Protein AF-N2BCX7-F1 (afdb_monomer_lite)

pLDDT: mean 78.73, std 21.38, range [33.09, 98.0]

Secondary structure (DSSP, 8-state):
-PPPP----SSPPP---HHHHHHHHHHHHHHHHHHHHHTTSS-HHHHHHHHHHHHHHHHHHHHHHHTTS-------------

Structure (mmCIF, N/CA/C/O backbone):
data_AF-N2BCX7-F1
#
_entry.id   AF-N2BCX7-F1
#
loop_
_atom_site.group_PDB
_atom_site.id
_atom_site.type_symbol
_atom_site.label_atom_id
_atom_site.label_alt_id
_atom_site.label_comp_id
_atom_site.label_asym_id
_atom_site.label_entity_id
_atom_site.label_seq_id
_atom_site.pdbx_PDB_ins_code
_atom_site.Cartn_x
_atom_site.Cartn_y
_atom_site.Cartn_z
_atom_site.occupancy
_atom_site.B_iso_or_equiv
_atom_site.auth_seq_id
_atom_site.auth_comp_id
_atom_site.auth_asym_id
_atom_site.auth_atom_id
_atom_site.pdbx_PDB_model_num
ATOM 1 N N . MET A 1 1 ? -22.768 40.182 11.128 1.00 61.78 1 MET A N 1
ATOM 2 C CA . MET A 1 1 ? -23.016 38.888 10.450 1.00 61.78 1 MET A CA 1
ATOM 3 C C . MET A 1 1 ? -23.189 37.814 11.513 1.00 61.78 1 MET A C 1
ATOM 5 O O . MET A 1 1 ? -22.371 37.781 12.419 1.00 61.78 1 MET A O 1
ATOM 9 N N . LYS A 1 2 ? -24.238 36.982 11.448 1.00 72.44 2 LYS A N 1
ATOM 10 C CA . LYS A 1 2 ? -24.369 35.800 12.320 1.00 72.44 2 LYS A CA 1
ATOM 11 C C . LYS A 1 2 ? -23.742 34.599 11.606 1.00 72.44 2 LYS A C 1
ATOM 13 O O . LYS A 1 2 ? -24.177 34.276 10.501 1.00 72.44 2 LYS A O 1
ATOM 18 N N . CYS A 1 3 ? -22.729 33.980 12.207 1.00 75.88 3 CYS A N 1
ATOM 19 C CA . CYS A 1 3 ? -22.162 32.727 11.711 1.00 75.88 3 CYS A CA 1
ATOM 20 C C . CYS A 1 3 ? -23.196 31.609 11.867 1.00 75.88 3 CYS A C 1
ATOM 22 O O . CYS A 1 3 ? -23.845 31.504 12.906 1.00 75.88 3 CYS A O 1
ATOM 24 N N . ARG A 1 4 ? -23.379 30.803 10.818 1.00 81.75 4 ARG A N 1
ATOM 25 C CA . ARG A 1 4 ? -24.178 29.578 10.896 1.00 81.75 4 ARG A CA 1
ATOM 26 C C . ARG A 1 4 ? -23.264 28.469 11.400 1.00 81.75 4 ARG A C 1
ATOM 28 O O . ARG A 1 4 ? -22.231 28.221 10.785 1.00 81.75 4 ARG A O 1
ATOM 35 N N . GLU A 1 5 ? -23.638 27.835 12.501 1.00 84.19 5 GLU A N 1
ATOM 36 C CA . GLU A 1 5 ? -22.977 26.621 12.974 1.00 84.19 5 GLU A CA 1
ATOM 37 C C . GLU A 1 5 ? -23.615 25.410 12.299 1.00 84.19 5 GLU A C 1
ATOM 39 O O . GLU A 1 5 ? -24.840 25.285 12.241 1.00 84.19 5 GLU A O 1
ATOM 44 N N . PHE A 1 6 ? -22.774 24.532 11.763 1.00 83.75 6 PHE A N 1
ATOM 45 C CA . PHE A 1 6 ? -23.200 23.258 11.207 1.00 83.75 6 PHE A CA 1
ATOM 46 C C . PHE A 1 6 ? -22.812 22.166 12.194 1.00 83.75 6 PHE A C 1
ATOM 48 O O . PHE A 1 6 ? -21.630 21.934 12.443 1.00 83.75 6 PHE A O 1
ATOM 55 N N . ILE A 1 7 ? -23.823 21.518 12.768 1.00 82.31 7 ILE A N 1
ATOM 56 C CA . ILE A 1 7 ? -23.653 20.404 13.695 1.00 82.31 7 ILE A CA 1
ATOM 57 C C . ILE A 1 7 ? -23.856 19.120 12.897 1.00 82.31 7 ILE A C 1
ATOM 59 O O . ILE A 1 7 ? -24.896 18.926 12.266 1.00 82.31 7 ILE A O 1
ATOM 63 N N . TYR A 1 8 ? -22.853 18.249 12.907 1.00 84.62 8 TYR A N 1
ATOM 64 C CA . TYR A 1 8 ? -22.965 16.923 12.316 1.00 84.62 8 TYR A CA 1
ATOM 65 C C . TYR A 1 8 ? -23.869 16.051 13.203 1.00 84.62 8 TYR A C 1
ATOM 67 O O . TYR A 1 8 ? -23.541 15.792 14.357 1.00 84.62 8 TYR A O 1
ATOM 75 N N . VAL A 1 9 ? -25.019 15.636 12.664 1.00 89.12 9 VAL A N 1
ATOM 76 C CA . VAL A 1 9 ? -26.045 14.820 13.351 1.00 89.12 9 VAL A CA 1
ATOM 77 C C . VAL A 1 9 ? -26.026 13.342 12.932 1.00 89.12 9 VAL A C 1
ATOM 79 O O . VAL A 1 9 ? -26.956 12.606 13.242 1.00 89.12 9 VAL A O 1
ATOM 82 N N . GLY A 1 10 ? -25.008 12.915 12.178 1.00 87.12 10 GLY A N 1
ATOM 83 C CA . GLY A 1 10 ? -24.868 11.529 11.723 1.00 87.12 10 GLY A CA 1
ATOM 84 C C . GLY A 1 10 ? -24.193 10.615 12.749 1.00 87.12 10 GLY A C 1
ATOM 85 O O . GLY A 1 10 ? -23.793 11.049 13.830 1.00 87.12 10 GLY A O 1
ATOM 86 N N . GLU A 1 11 ? -24.024 9.346 12.371 1.00 88.06 11 GLU A N 1
ATOM 87 C CA . GLU A 1 11 ? -23.270 8.347 13.143 1.00 88.06 11 GLU A CA 1
ATOM 88 C C . GLU A 1 11 ? -21.861 8.851 13.487 1.00 88.06 11 GLU A C 1
ATOM 90 O O . GLU A 1 11 ? -21.240 9.511 12.643 1.00 88.06 11 GLU A O 1
ATOM 95 N N . PRO A 1 12 ? -21.323 8.548 14.685 1.00 82.56 12 PRO A N 1
ATOM 96 C CA . PRO A 1 12 ? -20.007 9.016 15.094 1.00 82.56 12 PRO A CA 1
ATOM 97 C C . PRO A 1 12 ? -18.956 8.658 14.046 1.00 82.56 12 PRO A C 1
ATOM 99 O O . PRO A 1 12 ? -18.939 7.550 13.509 1.00 82.56 12 PRO A O 1
ATOM 102 N N . VAL A 1 13 ? -18.065 9.612 13.768 1.00 81.31 13 VAL A N 1
ATOM 103 C CA . VAL A 1 13 ? -16.976 9.409 12.808 1.00 81.31 13 VAL A CA 1
ATOM 104 C C . VAL A 1 13 ? -16.204 8.146 13.204 1.00 81.31 13 VAL A C 1
ATOM 106 O O . VAL A 1 13 ? -15.795 8.041 14.369 1.00 81.31 13 VAL A O 1
ATOM 109 N N . PRO A 1 14 ? -15.994 7.195 12.272 1.00 81.56 14 PRO A N 1
ATOM 110 C CA . PRO A 1 14 ? -15.241 5.987 12.559 1.00 81.56 14 PRO A CA 1
ATOM 111 C C . PRO A 1 14 ? -13.881 6.346 13.151 1.00 81.56 14 PRO A C 1
ATOM 113 O O . PRO A 1 14 ? -13.125 7.145 12.590 1.00 81.56 14 PRO A O 1
ATOM 116 N N . LYS A 1 15 ? -13.571 5.772 14.313 1.00 86.19 15 LYS A N 1
ATOM 117 C CA . LYS A 1 15 ? -12.264 5.956 14.937 1.00 86.19 15 LYS A CA 1
ATOM 118 C C . LYS A 1 15 ? -11.260 5.098 14.184 1.00 86.19 15 LYS A C 1
ATOM 120 O O . LYS A 1 15 ? -11.256 3.886 14.347 1.00 86.19 15 LYS A O 1
ATOM 125 N N . ILE A 1 16 ? -10.415 5.739 13.387 1.00 86.31 16 ILE A N 1
ATOM 126 C CA . ILE A 1 16 ? -9.305 5.070 12.712 1.00 86.31 16 ILE A CA 1
ATOM 127 C C . ILE A 1 16 ? -8.169 4.921 13.722 1.00 86.31 16 ILE A C 1
ATOM 129 O O . ILE A 1 16 ? -7.680 5.905 14.285 1.00 86.31 16 ILE A O 1
ATOM 133 N N . THR A 1 17 ? -7.750 3.688 13.972 1.00 89.56 17 THR A N 1
ATOM 134 C CA . THR A 1 17 ? -6.586 3.403 14.806 1.00 89.56 17 THR A CA 1
ATOM 135 C C . THR A 1 17 ? -5.305 3.865 14.114 1.00 89.56 17 THR A C 1
ATOM 137 O O . THR A 1 17 ? -5.208 3.959 12.888 1.00 89.56 17 THR A O 1
ATOM 140 N N . LYS A 1 18 ? -4.251 4.112 14.898 1.00 86.69 18 LYS A N 1
ATOM 141 C CA . LYS A 1 18 ? -2.934 4.455 14.342 1.00 86.69 18 LYS A CA 1
ATOM 142 C C . LYS A 1 18 ? -2.414 3.365 13.395 1.00 86.69 18 LYS A C 1
ATOM 144 O O . LYS A 1 18 ? -1.759 3.683 12.403 1.00 86.69 18 LYS A O 1
ATOM 149 N N . GLN A 1 19 ? -2.707 2.100 13.692 1.00 86.88 19 GLN A N 1
ATOM 150 C CA . GLN A 1 19 ? -2.309 0.965 12.866 1.00 86.88 19 GLN A CA 1
ATOM 151 C C . GLN A 1 19 ? -3.021 0.986 11.511 1.00 86.88 19 GLN A C 1
ATOM 153 O O . GLN A 1 19 ? -2.346 0.945 10.483 1.00 86.88 19 GLN A O 1
ATOM 158 N N . GLU A 1 20 ? -4.348 1.135 11.501 1.00 88.00 20 GLU A N 1
ATOM 159 C CA . GLU A 1 20 ? -5.142 1.244 10.269 1.00 88.00 20 GLU A CA 1
ATOM 160 C C . GLU A 1 20 ? -4.697 2.437 9.424 1.00 88.00 20 GLU A C 1
ATOM 162 O O . GLU A 1 20 ? -4.495 2.302 8.220 1.00 88.00 20 GLU A O 1
ATOM 167 N N . TYR A 1 21 ? -4.450 3.587 10.058 1.00 90.12 21 TYR A N 1
ATOM 168 C CA . TYR A 1 21 ? -3.916 4.757 9.367 1.00 90.12 21 TYR A CA 1
ATOM 169 C C . TYR A 1 21 ? -2.552 4.471 8.726 1.00 90.12 21 TYR A C 1
ATOM 171 O O . TYR A 1 21 ? -2.312 4.840 7.579 1.00 90.12 21 TYR A O 1
ATOM 179 N N . THR A 1 22 ? -1.649 3.801 9.447 1.00 89.62 22 THR A N 1
ATOM 180 C CA . THR A 1 22 ? -0.300 3.504 8.942 1.00 89.62 22 THR A CA 1
ATOM 181 C C . THR A 1 22 ? -0.351 2.503 7.786 1.00 89.62 22 THR A C 1
ATOM 183 O O . THR A 1 22 ? 0.359 2.683 6.798 1.00 89.62 22 THR A O 1
ATOM 186 N N . ALA A 1 23 ? -1.210 1.484 7.875 1.00 90.12 23 ALA A N 1
ATOM 187 C CA . ALA A 1 23 ? -1.434 0.52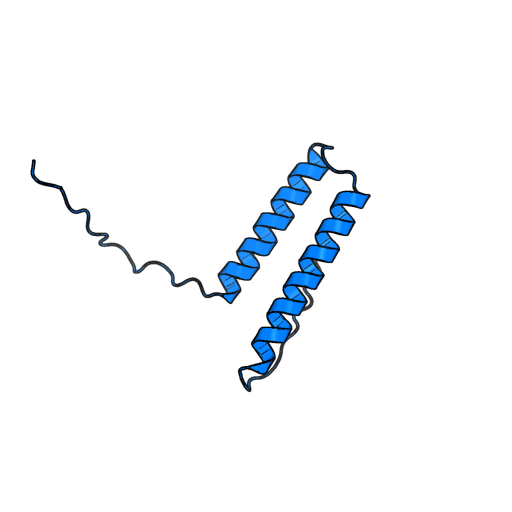2 6.799 1.00 90.12 23 ALA A CA 1
ATOM 188 C C . ALA A 1 23 ? -2.029 1.199 5.553 1.00 90.12 23 ALA A C 1
ATOM 190 O O . ALA A 1 23 ? -1.516 1.028 4.447 1.00 90.12 23 ALA A O 1
ATOM 191 N N . PHE A 1 24 ? -3.051 2.040 5.739 1.00 92.38 24 PHE A N 1
ATOM 192 C CA . PHE A 1 24 ? -3.639 2.837 4.663 1.00 92.38 24 PHE A CA 1
ATOM 193 C C . PHE A 1 24 ? -2.597 3.738 3.993 1.00 92.38 24 PHE A C 1
ATOM 195 O O . PHE A 1 24 ? -2.493 3.768 2.767 1.00 92.38 24 PHE A O 1
ATOM 202 N N . TYR A 1 25 ? -1.793 4.442 4.789 1.00 92.19 25 TYR A N 1
ATOM 203 C CA . TYR A 1 25 ? -0.768 5.341 4.277 1.00 92.19 25 TYR A CA 1
ATOM 204 C C . TYR A 1 25 ? 0.292 4.593 3.458 1.00 92.19 25 TYR A C 1
ATOM 206 O O . TYR A 1 25 ? 0.649 5.045 2.370 1.00 92.19 25 TYR A O 1
ATOM 214 N N . LEU A 1 26 ? 0.740 3.420 3.923 1.00 92.69 26 LEU A N 1
ATOM 215 C CA . LEU A 1 26 ? 1.662 2.572 3.166 1.00 92.69 26 LEU A CA 1
ATOM 216 C C . LEU A 1 26 ? 1.058 2.161 1.815 1.00 92.69 26 LEU A C 1
ATOM 218 O O . LEU A 1 26 ? 1.716 2.295 0.783 1.00 92.69 26 LEU A O 1
ATOM 222 N N . HIS A 1 27 ? -0.199 1.709 1.801 1.00 94.69 27 HIS A N 1
ATOM 223 C CA . HIS A 1 27 ? -0.893 1.346 0.563 1.00 94.69 27 HIS A CA 1
ATOM 224 C C . HIS A 1 27 ? -1.035 2.525 -0.399 1.00 94.69 27 HIS A C 1
ATOM 226 O O . HIS A 1 27 ? -0.767 2.377 -1.593 1.00 94.69 27 HIS A O 1
ATOM 232 N N . LEU A 1 28 ? -1.397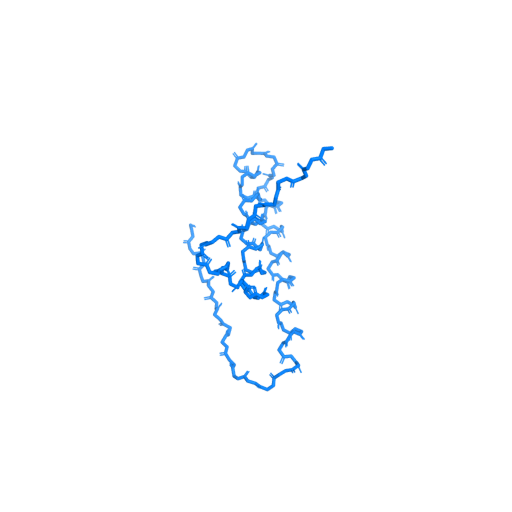 3.704 0.112 1.00 95.56 28 LEU A N 1
ATOM 233 C CA . LEU A 1 28 ? -1.487 4.919 -0.689 1.00 95.56 28 LEU A CA 1
ATOM 234 C C . LEU A 1 28 ? -0.140 5.231 -1.349 1.00 95.56 28 LEU A C 1
ATOM 236 O O . LEU A 1 28 ? -0.081 5.423 -2.563 1.00 95.56 28 LEU A O 1
ATOM 240 N N . GLN A 1 29 ? 0.952 5.209 -0.584 1.00 95.75 29 GLN A N 1
ATOM 241 C CA . GLN A 1 29 ? 2.291 5.440 -1.121 1.00 95.75 29 GLN A CA 1
ATOM 242 C C . GLN A 1 29 ? 2.675 4.401 -2.193 1.00 95.75 29 GLN A C 1
ATOM 244 O O . GLN A 1 29 ? 3.152 4.785 -3.263 1.00 95.75 29 GLN A O 1
ATOM 249 N N . LYS A 1 30 ? 2.409 3.104 -1.963 1.00 96.19 30 LYS A N 1
ATOM 250 C CA . LYS A 1 30 ? 2.663 2.037 -2.952 1.00 96.19 30 LYS A CA 1
ATOM 251 C C . LYS A 1 30 ? 1.862 2.249 -4.243 1.00 96.19 30 LYS A C 1
ATOM 253 O O . LYS A 1 30 ? 2.400 2.078 -5.334 1.00 96.19 30 LYS A O 1
ATOM 258 N N . SER A 1 31 ? 0.602 2.674 -4.132 1.00 96.94 31 SER A N 1
ATOM 259 C CA . SER A 1 31 ? -0.260 2.941 -5.294 1.00 96.94 31 SER A CA 1
ATOM 260 C C . SER A 1 31 ? 0.245 4.107 -6.151 1.00 96.94 31 SER A C 1
ATOM 262 O O . SER A 1 31 ? 0.188 4.047 -7.380 1.00 96.94 31 SER A O 1
ATOM 264 N N . ILE A 1 32 ? 0.810 5.141 -5.516 1.00 97.00 32 ILE A N 1
ATOM 265 C CA . ILE A 1 32 ? 1.436 6.262 -6.220 1.00 97.00 32 ILE A CA 1
ATOM 266 C C . ILE A 1 32 ? 2.650 5.759 -7.004 1.00 97.00 32 ILE A C 1
ATOM 268 O O . ILE A 1 32 ? 2.752 6.045 -8.193 1.00 97.00 32 ILE A O 1
ATOM 272 N N . LEU A 1 33 ? 3.525 4.960 -6.382 1.00 97.06 33 LEU A N 1
ATOM 273 C CA . LEU A 1 33 ? 4.691 4.380 -7.059 1.00 97.06 33 LEU A CA 1
ATOM 274 C C . LEU A 1 33 ? 4.292 3.514 -8.259 1.00 97.06 33 LEU A C 1
ATOM 276 O O . LEU A 1 33 ? 4.863 3.679 -9.335 1.00 97.06 33 LEU A O 1
ATOM 280 N N . ALA A 1 34 ? 3.268 2.670 -8.111 1.00 96.12 34 ALA A N 1
ATOM 281 C CA . ALA A 1 34 ? 2.748 1.856 -9.211 1.00 96.12 34 ALA A CA 1
ATOM 282 C C . ALA A 1 34 ? 2.198 2.726 -10.356 1.00 96.12 34 ALA A C 1
ATOM 284 O O . ALA A 1 34 ? 2.423 2.448 -11.534 1.00 96.12 34 ALA A O 1
ATOM 285 N N . SER A 1 35 ? 1.516 3.833 -10.035 1.00 97.94 35 SER A N 1
ATOM 286 C CA . SER A 1 35 ? 1.066 4.784 -11.056 1.00 97.94 35 SER A CA 1
ATOM 287 C C . SER A 1 35 ? 2.226 5.498 -11.753 1.00 97.94 35 SER A C 1
ATOM 289 O O . SER A 1 35 ? 2.064 5.887 -12.910 1.00 97.94 35 SER A O 1
ATOM 291 N N . LEU A 1 36 ? 3.343 5.744 -11.069 1.00 97.88 36 LEU A N 1
ATOM 292 C CA . LEU A 1 36 ? 4.514 6.388 -11.662 1.00 97.88 36 LEU A CA 1
ATOM 293 C C . LEU A 1 36 ? 5.259 5.430 -12.596 1.00 97.88 36 LEU A C 1
ATOM 295 O O . LEU A 1 36 ? 5.618 5.831 -13.700 1.00 97.88 36 LEU A O 1
ATOM 299 N N . GLU A 1 37 ? 5.418 4.167 -12.199 1.00 97.56 37 GLU A N 1
ATOM 300 C CA . GLU A 1 37 ? 5.978 3.110 -13.050 1.00 97.56 37 GLU A CA 1
ATOM 301 C C . GLU A 1 37 ? 5.124 2.893 -14.305 1.00 97.56 37 GLU A C 1
ATOM 303 O O . GLU A 1 37 ? 5.640 2.915 -15.418 1.00 97.56 37 GLU A O 1
ATOM 308 N N . LYS A 1 38 ? 3.796 2.803 -14.154 1.00 97.56 38 LYS A N 1
ATOM 309 C CA . LYS A 1 38 ? 2.866 2.653 -15.286 1.00 97.56 38 LYS A CA 1
ATOM 310 C C . LYS A 1 38 ? 2.935 3.809 -16.293 1.00 97.56 38 LYS A C 1
ATOM 312 O O . LYS A 1 38 ? 2.593 3.630 -17.457 1.00 97.56 38 LYS A O 1
ATOM 317 N N . ARG A 1 39 ? 3.317 5.006 -15.842 1.00 98.00 39 ARG A N 1
ATOM 318 C CA . ARG A 1 39 ? 3.507 6.193 -16.693 1.00 98.00 39 ARG A CA 1
ATOM 319 C C . ARG A 1 39 ? 4.942 6.323 -17.210 1.00 98.00 39 ARG A C 1
ATOM 321 O O . ARG A 1 39 ? 5.272 7.369 -17.754 1.00 98.00 39 ARG A O 1
ATOM 328 N N . GLU A 1 40 ? 5.781 5.312 -16.983 1.00 96.88 40 GLU A N 1
ATOM 329 C CA . GLU A 1 40 ? 7.203 5.280 -17.350 1.00 96.88 40 GLU A CA 1
ATOM 330 C C . GLU A 1 40 ? 8.021 6.429 -16.730 1.00 96.88 40 GLU A C 1
ATOM 332 O O . GLU A 1 40 ? 9.105 6.774 -17.194 1.00 96.88 40 GLU A O 1
ATOM 337 N N . LEU A 1 41 ? 7.520 7.019 -15.637 1.00 98.00 41 LEU A N 1
ATOM 338 C CA . LEU A 1 41 ? 8.223 8.053 -14.869 1.00 98.00 41 LEU A CA 1
ATOM 339 C C . LEU A 1 41 ? 9.233 7.447 -13.889 1.00 98.00 41 LEU A C 1
ATOM 341 O O . LEU A 1 41 ? 10.135 8.137 -13.416 1.00 98.00 41 LEU A O 1
ATOM 345 N N . LEU A 1 42 ? 9.068 6.163 -13.577 1.00 96.81 42 LEU A N 1
ATOM 346 C CA . LEU A 1 42 ? 10.022 5.347 -12.843 1.00 96.81 42 LEU A CA 1
ATOM 347 C C . LEU A 1 42 ? 10.341 4.110 -13.672 1.00 96.81 42 LEU A C 1
ATOM 349 O O . LEU A 1 42 ? 9.454 3.501 -14.265 1.00 96.81 42 LEU A O 1
ATOM 353 N N . THR A 1 43 ? 11.607 3.709 -13.658 1.00 97.75 43 THR A N 1
ATOM 354 C CA . THR A 1 43 ? 12.000 2.384 -14.143 1.00 97.75 43 THR A CA 1
ATOM 355 C C . THR A 1 43 ? 11.581 1.310 -13.141 1.00 97.75 43 THR A C 1
ATOM 357 O O . THR A 1 43 ? 11.518 1.570 -11.936 1.00 97.75 43 THR A O 1
ATOM 360 N N . HIS A 1 44 ? 11.401 0.077 -13.615 1.00 96.69 44 HIS A N 1
ATOM 361 C CA . HIS A 1 44 ? 11.064 -1.057 -12.751 1.00 96.69 44 HIS A CA 1
ATOM 362 C C . HIS A 1 44 ? 12.066 -1.261 -11.599 1.00 96.69 44 HIS A C 1
ATOM 364 O O . HIS A 1 44 ? 11.695 -1.573 -10.466 1.00 96.69 44 HIS A O 1
ATOM 370 N N . LEU A 1 45 ? 13.354 -0.997 -11.852 1.00 97.50 45 LEU A N 1
ATOM 371 C CA . LEU A 1 45 ? 14.397 -1.066 -10.828 1.00 97.50 45 LEU A CA 1
ATOM 372 C C . LEU A 1 45 ? 14.221 0.004 -9.739 1.00 97.50 45 LEU A C 1
ATOM 374 O O . LEU A 1 45 ? 14.427 -0.277 -8.559 1.00 97.50 45 LEU A O 1
ATOM 378 N N . GLN A 1 46 ? 13.864 1.233 -10.120 1.00 97.31 46 GLN A N 1
ATOM 379 C CA . GLN A 1 46 ? 13.609 2.317 -9.165 1.00 97.31 46 GLN A CA 1
ATOM 380 C C . GLN A 1 46 ? 12.357 2.034 -8.339 1.00 97.31 46 GLN A C 1
ATOM 382 O O . GLN A 1 46 ? 12.395 2.181 -7.119 1.00 97.31 46 GLN A O 1
ATOM 387 N N . TYR A 1 47 ? 11.285 1.582 -8.994 1.00 97.31 47 TYR A N 1
ATOM 388 C CA . TYR A 1 47 ? 10.058 1.150 -8.333 1.00 97.31 47 TYR A CA 1
ATOM 389 C C . TYR A 1 47 ? 10.349 0.078 -7.274 1.00 97.31 47 TYR A C 1
ATOM 391 O O . TYR A 1 47 ? 10.061 0.290 -6.096 1.00 97.31 47 TYR A O 1
ATOM 399 N N . SER A 1 48 ? 11.011 -1.013 -7.669 1.00 96.38 48 SER A N 1
ATOM 400 C CA . SER A 1 48 ? 11.294 -2.153 -6.787 1.00 96.38 48 SER A CA 1
ATOM 401 C C . SER A 1 48 ? 12.111 -1.740 -5.559 1.00 96.38 48 SER A C 1
ATOM 403 O O . SER A 1 48 ? 11.742 -2.049 -4.428 1.00 96.38 48 SER A O 1
ATOM 405 N N . ARG A 1 49 ? 13.167 -0.937 -5.756 1.00 97.56 49 ARG A N 1
ATOM 406 C CA . ARG A 1 49 ? 13.981 -0.409 -4.647 1.00 97.56 49 ARG A CA 1
ATOM 407 C C . ARG A 1 49 ? 13.176 0.482 -3.699 1.00 97.56 49 ARG A C 1
ATOM 409 O O . ARG A 1 49 ? 13.367 0.411 -2.488 1.00 97.56 49 ARG A O 1
ATOM 416 N N . CYS A 1 50 ? 12.288 1.325 -4.227 1.00 96.31 50 CYS A N 1
ATOM 417 C CA . CYS A 1 50 ? 11.427 2.165 -3.395 1.00 96.31 50 CYS A CA 1
ATOM 418 C C . CYS A 1 50 ? 10.436 1.335 -2.568 1.00 96.31 50 CYS A C 1
ATOM 420 O O . CYS A 1 50 ? 10.237 1.646 -1.394 1.00 96.31 50 CYS A O 1
ATOM 422 N N . ILE A 1 51 ? 9.848 0.284 -3.150 1.00 95.81 51 ILE A N 1
ATOM 423 C CA . ILE A 1 51 ? 8.948 -0.630 -2.435 1.00 95.81 51 ILE A CA 1
ATOM 424 C C . ILE A 1 51 ? 9.681 -1.319 -1.281 1.00 95.81 51 ILE A C 1
ATOM 426 O O . ILE A 1 51 ? 9.215 -1.234 -0.144 1.00 95.81 51 ILE A O 1
ATOM 430 N N . GLU A 1 52 ? 10.849 -1.913 -1.543 1.00 95.81 52 GLU A N 1
ATOM 431 C CA . GLU A 1 52 ? 11.644 -2.595 -0.513 1.00 95.81 52 GLU A CA 1
ATOM 432 C C . GLU A 1 52 ? 11.989 -1.673 0.663 1.00 95.81 52 GLU A C 1
ATOM 434 O O . GLU A 1 52 ? 11.852 -2.049 1.828 1.00 95.81 52 GLU A O 1
ATOM 439 N N . GLU A 1 53 ? 12.442 -0.448 0.386 1.00 95.06 53 GLU A N 1
ATOM 440 C CA . GLU A 1 53 ? 12.795 0.497 1.448 1.00 95.06 53 GLU A CA 1
ATOM 441 C C . GLU A 1 53 ? 11.571 0.951 2.249 1.00 95.06 53 GLU A C 1
ATOM 443 O O . GLU A 1 53 ? 11.651 1.095 3.471 1.00 95.06 53 GLU A O 1
ATOM 448 N N . MET A 1 54 ? 10.418 1.134 1.603 1.00 92.19 54 MET A N 1
ATOM 449 C CA . MET A 1 54 ? 9.178 1.453 2.309 1.00 92.19 54 MET A CA 1
ATOM 450 C C . MET A 1 54 ? 8.739 0.330 3.254 1.00 92.19 54 MET A C 1
ATOM 452 O O . MET A 1 54 ? 8.341 0.616 4.385 1.00 92.19 54 MET A O 1
ATOM 456 N N . GLU A 1 55 ? 8.839 -0.928 2.825 1.00 92.06 55 GLU A N 1
ATOM 457 C CA . GLU A 1 55 ? 8.502 -2.092 3.653 1.00 92.06 55 GLU A CA 1
ATOM 458 C C . GLU A 1 55 ? 9.457 -2.233 4.840 1.00 92.06 55 GLU A C 1
ATOM 460 O O . GLU A 1 55 ? 9.005 -2.293 5.984 1.00 92.06 55 GLU A O 1
ATOM 465 N N . LYS A 1 56 ? 10.772 -2.113 4.614 1.00 92.44 56 LYS A N 1
ATOM 466 C CA . LYS A 1 56 ? 11.768 -2.111 5.702 1.00 92.44 56 LYS A CA 1
ATOM 467 C C . LYS A 1 56 ? 11.472 -1.042 6.755 1.00 92.44 56 LYS A C 1
ATOM 469 O O . LYS A 1 56 ? 11.642 -1.273 7.954 1.00 92.44 56 LYS A O 1
ATOM 474 N N . GLN A 1 57 ? 11.057 0.152 6.332 1.00 88.00 57 GLN A N 1
ATOM 475 C CA . GLN A 1 57 ? 10.715 1.245 7.247 1.00 88.00 57 GLN A CA 1
ATOM 476 C C . GLN A 1 57 ? 9.412 0.981 8.009 1.00 88.00 57 GLN A C 1
ATOM 478 O O . GLN A 1 57 ? 9.307 1.345 9.184 1.00 88.00 57 GLN A O 1
ATOM 483 N N . TYR A 1 58 ? 8.430 0.354 7.362 1.00 87.19 58 TYR A N 1
ATOM 484 C CA . TYR A 1 58 ? 7.182 -0.058 7.998 1.00 87.19 58 TYR A CA 1
ATOM 485 C C . TYR A 1 58 ? 7.437 -1.109 9.086 1.00 87.19 58 TYR A C 1
ATOM 487 O O . TYR A 1 58 ? 7.026 -0.917 10.233 1.00 87.19 58 TYR A O 1
ATOM 495 N N . ASP A 1 59 ? 8.231 -2.134 8.779 1.00 84.44 59 ASP A N 1
ATOM 496 C CA . ASP A 1 59 ? 8.577 -3.197 9.725 1.00 84.44 59 ASP A CA 1
ATOM 497 C C . ASP A 1 59 ? 9.348 -2.657 10.933 1.00 84.44 59 ASP A C 1
ATOM 499 O O . ASP A 1 59 ? 9.017 -2.959 12.081 1.00 84.44 59 ASP A O 1
ATOM 503 N N . ARG A 1 60 ? 10.319 -1.757 10.715 1.00 83.12 60 ARG A N 1
ATOM 504 C CA . ARG A 1 60 ? 11.048 -1.085 11.810 1.00 83.12 60 ARG A CA 1
ATOM 505 C C . ARG A 1 60 ? 10.118 -0.302 12.741 1.00 83.12 60 ARG A C 1
ATOM 507 O O . ARG A 1 60 ? 10.306 -0.314 13.962 1.00 83.12 60 ARG A O 1
ATOM 514 N N . LYS A 1 61 ? 9.119 0.390 12.188 1.00 76.38 61 LYS A N 1
ATOM 515 C CA . LYS A 1 61 ? 8.146 1.176 12.968 1.00 76.38 61 LYS A CA 1
ATOM 516 C C . LYS A 1 61 ? 7.169 0.304 13.753 1.00 76.38 61 LYS A C 1
ATOM 518 O O . LYS A 1 61 ? 6.736 0.727 14.822 1.00 76.38 61 LYS A O 1
ATOM 523 N N . ASN A 1 62 ? 6.854 -0.891 13.264 1.00 67.44 62 ASN A N 1
ATOM 524 C CA . ASN A 1 62 ? 5.997 -1.837 13.977 1.00 67.44 62 ASN A CA 1
ATOM 525 C C . ASN A 1 62 ? 6.771 -2.587 15.070 1.00 67.44 62 ASN A C 1
ATOM 527 O O . ASN A 1 62 ? 6.299 -2.672 16.203 1.00 67.44 62 ASN A O 1
ATOM 531 N N . CYS A 1 63 ? 8.006 -3.020 14.794 1.00 58.34 63 CYS A N 1
ATOM 532 C CA . CYS A 1 63 ? 8.876 -3.651 15.793 1.00 58.34 63 CYS A CA 1
ATOM 533 C C . CYS A 1 63 ? 9.206 -2.717 16.968 1.00 58.34 63 CYS A C 1
ATOM 535 O O . CYS A 1 63 ? 9.257 -3.158 18.111 1.00 58.34 63 CYS A O 1
ATOM 537 N N . SER A 1 64 ? 9.388 -1.416 16.721 1.00 56.88 64 SER A N 1
ATOM 538 C CA . SER A 1 64 ? 9.628 -0.434 17.794 1.00 56.88 64 SER A CA 1
ATOM 539 C C . SER A 1 64 ? 8.390 -0.143 18.651 1.00 56.88 64 SER A C 1
ATOM 541 O O . SER A 1 64 ? 8.535 0.226 19.814 1.00 56.88 64 SER A O 1
ATOM 543 N N . GLN A 1 65 ? 7.178 -0.346 18.124 1.00 52.25 65 GLN A N 1
ATOM 544 C CA . GLN A 1 65 ? 5.932 -0.206 18.889 1.00 52.25 65 GLN A CA 1
ATOM 545 C C . GLN A 1 65 ? 5.624 -1.448 19.743 1.00 52.25 65 GLN A C 1
ATOM 547 O O . GLN A 1 65 ? 5.008 -1.318 20.799 1.00 52.25 65 GLN A O 1
ATOM 552 N N . ALA A 1 66 ? 6.121 -2.626 19.350 1.00 48.69 66 ALA A N 1
ATOM 553 C CA . ALA A 1 66 ? 5.948 -3.882 20.084 1.00 48.69 66 ALA A CA 1
ATOM 554 C C . ALA A 1 66 ? 6.753 -3.968 21.401 1.00 48.69 66 ALA A C 1
ATOM 556 O O . ALA A 1 66 ? 6.422 -4.759 22.278 1.00 48.69 66 ALA A O 1
ATOM 557 N N . ILE A 1 67 ? 7.785 -3.137 21.592 1.00 48.59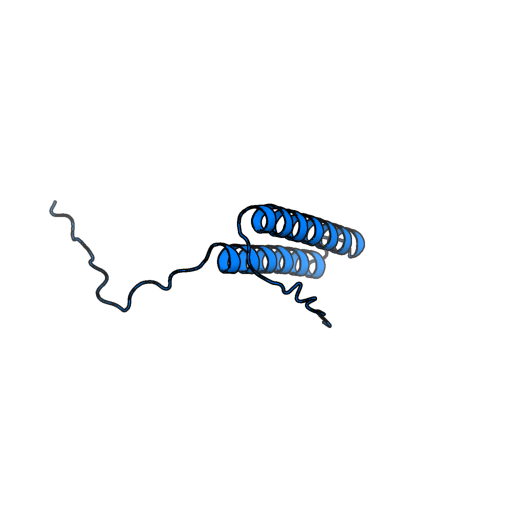 67 ILE A N 1
ATOM 558 C CA . ILE A 1 67 ? 8.615 -3.156 22.817 1.00 48.59 67 ILE A CA 1
ATOM 559 C C . ILE A 1 67 ? 7.905 -2.447 23.999 1.00 48.59 67 ILE A C 1
ATOM 561 O O . ILE A 1 67 ? 8.306 -2.594 25.151 1.00 48.59 67 ILE A O 1
ATOM 565 N N . GLY A 1 68 ? 6.809 -1.719 23.744 1.00 45.28 68 GLY A N 1
ATOM 566 C CA . GLY A 1 68 ? 6.055 -0.965 24.756 1.00 45.28 68 GLY A CA 1
ATOM 567 C C . GLY A 1 68 ? 4.843 -1.671 25.377 1.00 45.28 68 GLY A C 1
ATOM 568 O O . GLY A 1 68 ? 4.205 -1.090 26.251 1.00 45.28 68 GLY A O 1
ATOM 569 N N . GLY A 1 69 ? 4.497 -2.893 24.964 1.00 38.94 69 GLY A N 1
ATOM 570 C CA . GLY A 1 69 ? 3.300 -3.574 25.462 1.00 38.94 69 GLY A CA 1
ATOM 571 C C . GLY A 1 69 ? 3.429 -5.086 25.380 1.00 38.94 69 GLY A C 1
ATOM 572 O O . GLY A 1 69 ? 3.519 -5.645 24.295 1.00 38.94 69 GLY A O 1
ATOM 573 N N . LYS A 1 70 ? 3.422 -5.754 26.538 1.00 43.59 70 LYS A N 1
ATOM 574 C CA . LYS A 1 70 ? 3.234 -7.206 26.627 1.00 43.59 70 LYS A CA 1
ATOM 575 C C . LYS A 1 70 ? 1.924 -7.578 25.919 1.00 43.59 70 LYS A C 1
ATOM 577 O O . LYS A 1 70 ? 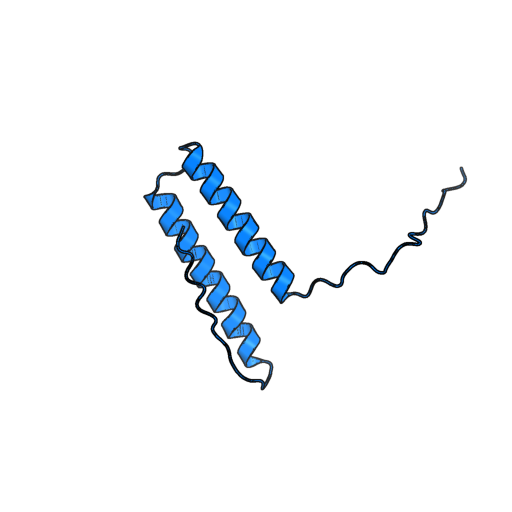0.865 -7.145 26.362 1.00 43.59 70 LYS A O 1
ATOM 582 N N . GLY A 1 71 ? 1.999 -8.381 24.865 1.00 36.94 71 GLY A N 1
ATOM 583 C CA . GLY A 1 71 ? 0.830 -8.932 24.183 1.00 36.94 71 GLY A CA 1
ATOM 584 C C . GLY A 1 71 ? 1.227 -9.641 22.893 1.00 36.94 71 GLY A C 1
ATOM 585 O O . GLY A 1 71 ? 1.983 -9.100 22.098 1.00 36.94 71 GLY A O 1
ATOM 586 N N . GLU A 1 72 ? 0.769 -10.873 22.737 1.00 40.00 72 GLU A N 1
ATOM 587 C CA . GLU A 1 72 ? 1.129 -11.837 21.699 1.00 40.00 72 GLU A CA 1
ATOM 588 C C . GLU A 1 72 ? 0.908 -11.363 20.244 1.00 40.00 72 GLU A C 1
ATOM 590 O O . GLU A 1 72 ? -0.133 -10.825 19.889 1.00 40.00 72 GLU A O 1
ATOM 595 N N . GLN A 1 73 ? 1.925 -11.631 19.415 1.00 51.91 73 GLN A N 1
ATOM 596 C CA . GLN A 1 73 ? 1.886 -12.315 18.109 1.00 51.91 73 GLN A CA 1
ATOM 597 C C . GLN A 1 73 ? 0.858 -11.902 17.027 1.00 51.91 73 GLN A C 1
ATOM 599 O O . GLN A 1 73 ? -0.332 -12.144 17.162 1.00 51.91 73 GLN A O 1
ATOM 604 N N . LEU A 1 74 ? 1.358 -11.466 15.857 1.00 38.72 74 LEU A N 1
ATOM 605 C CA . LEU A 1 74 ? 1.213 -12.137 14.544 1.00 38.72 74 LEU A CA 1
ATOM 606 C C . LEU A 1 74 ? 1.938 -11.291 13.475 1.00 38.72 74 LEU A C 1
ATOM 608 O O . LEU A 1 74 ? 1.430 -10.264 13.028 1.00 38.72 74 LEU A O 1
ATOM 612 N N . CYS A 1 75 ? 3.119 -11.720 13.024 1.00 39.25 75 CYS A N 1
ATOM 613 C CA . CYS A 1 75 ? 3.661 -11.228 11.757 1.00 39.25 75 CYS A CA 1
ATOM 614 C C . CYS A 1 75 ? 2.853 -11.894 10.641 1.00 39.25 75 CYS A C 1
ATOM 616 O O . CYS A 1 75 ? 3.190 -12.990 10.199 1.00 39.25 75 CYS A O 1
ATOM 618 N N . GLN A 1 76 ? 1.741 -11.281 10.235 1.00 38.50 76 GLN A N 1
ATOM 619 C CA . GLN A 1 76 ? 1.066 -11.686 9.007 1.00 38.50 76 GLN A CA 1
ATOM 620 C C . GLN A 1 76 ? 1.946 -11.259 7.835 1.00 38.50 76 GLN A C 1
ATOM 622 O O . GLN A 1 76 ? 2.004 -10.087 7.470 1.00 38.50 76 GLN A O 1
ATOM 627 N N . HIS A 1 77 ? 2.678 -12.229 7.294 1.00 39.53 77 HIS A N 1
ATOM 628 C CA . HIS A 1 77 ? 3.297 -12.132 5.985 1.00 39.53 77 HIS A CA 1
ATOM 629 C C . HIS A 1 77 ? 2.155 -12.102 4.963 1.00 39.53 77 HIS A C 1
ATOM 631 O O . HIS A 1 77 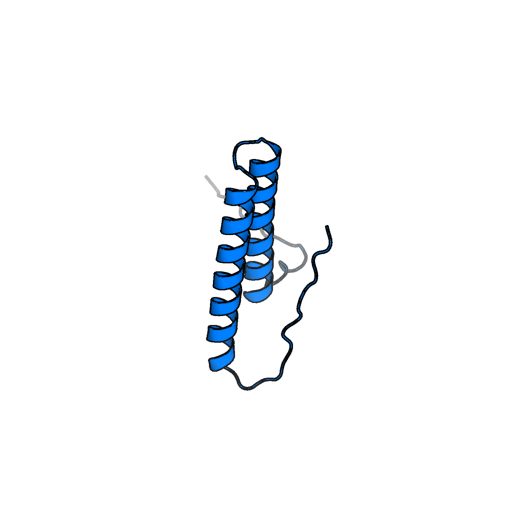? 1.493 -13.113 4.736 1.00 39.53 77 HIS A O 1
ATOM 637 N N . TYR A 1 78 ? 1.847 -10.920 4.435 1.00 45.84 78 TYR A N 1
ATOM 638 C CA . TYR A 1 78 ? 0.912 -10.794 3.326 1.00 45.84 78 TYR A CA 1
ATOM 639 C C . TYR A 1 78 ? 1.682 -11.058 2.033 1.00 45.84 78 TYR A C 1
ATOM 641 O O . TYR A 1 78 ? 2.385 -10.176 1.542 1.00 45.84 78 TYR A O 1
ATOM 649 N N . ASP A 1 79 ? 1.538 -12.269 1.493 1.00 37.09 79 ASP A N 1
ATOM 650 C CA . ASP A 1 79 ? 1.873 -12.572 0.101 1.00 37.09 79 ASP A CA 1
ATOM 651 C C . ASP A 1 79 ? 0.972 -11.723 -0.810 1.00 37.09 79 ASP A C 1
ATOM 653 O O . ASP A 1 79 ? -0.199 -12.040 -1.029 1.00 37.09 79 ASP A O 1
ATOM 657 N N . MET A 1 80 ? 1.503 -10.619 -1.341 1.00 42.47 80 MET A N 1
ATOM 658 C CA . MET A 1 80 ? 0.882 -9.931 -2.472 1.00 42.47 80 MET A CA 1
ATOM 659 C C . MET A 1 80 ? 1.361 -10.581 -3.771 1.00 42.47 80 MET A C 1
ATOM 661 O O . MET A 1 80 ? 2.260 -10.070 -4.432 1.00 42.47 80 MET A O 1
ATOM 665 N N . ASN A 1 81 ? 0.734 -11.701 -4.140 1.00 33.09 81 ASN A N 1
ATOM 666 C CA . ASN A 1 81 ? 0.708 -12.143 -5.533 1.00 33.09 81 ASN A CA 1
ATOM 667 C C . ASN A 1 81 ? -0.203 -11.185 -6.314 1.00 33.09 81 ASN A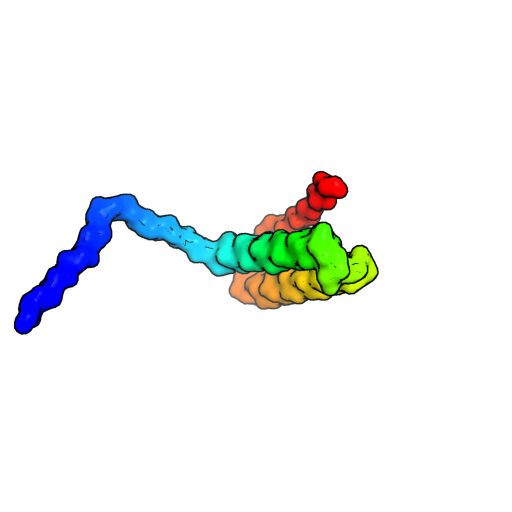 C 1
ATOM 669 O O . ASN A 1 81 ? -1.430 -11.260 -6.203 1.00 33.09 81 ASN A O 1
ATOM 673 N N . VAL A 1 82 ? 0.417 -10.275 -7.064 1.00 36.19 82 VAL A N 1
ATOM 674 C CA . VAL A 1 82 ? -0.191 -9.536 -8.180 1.00 36.19 82 VAL A CA 1
ATOM 675 C C . VAL A 1 82 ? 0.468 -10.016 -9.460 1.00 36.19 82 VAL A C 1
ATOM 677 O O . VAL A 1 82 ? 1.715 -10.099 -9.462 1.00 36.19 82 VAL A O 1
#

Radius of gyration: 19.14 Å; chains: 1; bounding box: 40×52×44 Å

Foldseek 3Di:
DDDDDDDDPDDPDDDQDPVNVLVVVLVVVLVVLVVCVVVVVDPPVRSVVVNVVSVVVSVVVVVVVVVPDDDDDDPPPDPPPD

Sequence (82 aa):
MKCREFIYVGEPVPKITKQEYTAFYLHLQKSILASLEKRELLTHLQYSRCIEEMEKQYDRKNCSQAIGGKGEQLCQHYDMNV

Organism: NCBI:txid1235802